Protein AF-A0A8T6VQ79-F1 (afdb_monomer)

Solvent-accessible surface area (backbone atoms only — not comparable to full-atom values): 5277 Å² total; per-residue (Å²): 134,62,67,68,64,48,50,58,39,46,76,73,70,46,84,85,86,88,76,77,54,68,50,40,49,68,33,47,56,44,24,78,75,69,75,42,85,34,70,35,40,53,54,37,53,57,35,40,74,80,29,63,12,51,30,42,13,56,30,53,47,54,48,34,37,78,69,67,75,46,66,89,89,53,94,55,80,28,63,14,36,81,100,57,72,81,34,76,47,112

Radius of gyration: 14.59 Å; Cα contacts (8 Å, |Δi|>4): 107; chains: 1; bounding box: 35×24×41 Å

Mean predicted aligned error: 2.86 Å

Nearest PDB structures (foldseek):
  1t57-assembly1_C-2  TM=9.562E-01  e=1.946E-06  Methanothermobacter thermautotrophicus
  1vp8-assembly1_A  TM=9.323E-01  e=6.355E-05  Archaeoglobus fulgidus DSM 4304

pLDDT: mean 96.11, std 2.38, range [80.12, 98.31]

Structure (mmCIF, N/CA/C/O backbone):
data_AF-A0A8T6VQ79-F1
#
_entry.id   AF-A0A8T6VQ79-F1
#
loop_
_atom_site.group_PDB
_atom_site.id
_atom_site.type_symbol
_atom_site.label_atom_id
_atom_site.label_alt_id
_atom_site.label_comp_id
_atom_site.label_asym_id
_atom_site.label_entity_id
_atom_site.label_seq_id
_atom_site.pdbx_PDB_ins_code
_atom_site.Cartn_x
_atom_site.Cartn_y
_atom_site.Cartn_z
_atom_site.occupancy
_atom_site.B_iso_or_equiv
_atom_site.auth_seq_id
_atom_site.auth_comp_id
_atom_site.auth_asym_id
_atom_site.auth_atom_id
_atom_site.pdbx_PDB_model_num
ATOM 1 N N . PHE A 1 1 ? 10.779 -2.548 10.498 1.00 80.12 1 PHE A N 1
ATOM 2 C CA . PHE A 1 1 ? 9.701 -2.322 11.478 1.00 80.12 1 PHE A CA 1
ATOM 3 C C . PHE A 1 1 ? 10.130 -3.003 12.771 1.00 80.12 1 PHE A C 1
ATOM 5 O O . PHE A 1 1 ? 10.554 -4.148 12.676 1.00 80.12 1 PHE A O 1
ATOM 12 N N . ASN A 1 2 ? 10.180 -2.298 13.905 1.00 93.62 2 ASN A N 1
ATOM 13 C CA . ASN A 1 2 ? 10.623 -2.867 15.189 1.00 93.62 2 ASN A CA 1
ATOM 14 C C . ASN A 1 2 ? 9.478 -3.652 15.858 1.00 93.62 2 ASN A C 1
ATOM 16 O O . ASN A 1 2 ? 8.306 -3.441 15.549 1.00 93.62 2 ASN A O 1
ATOM 20 N N . GLU A 1 3 ? 9.828 -4.560 16.768 1.00 94.44 3 GLU A N 1
ATOM 21 C CA . GLU A 1 3 ? 8.841 -5.405 17.453 1.00 94.44 3 GLU A CA 1
ATOM 22 C C . GLU A 1 3 ? 7.993 -4.609 18.454 1.00 94.44 3 GLU A C 1
ATOM 24 O O . GLU A 1 3 ? 6.801 -4.842 18.582 1.00 94.44 3 GLU A O 1
ATOM 29 N N . GLU A 1 4 ? 8.575 -3.589 19.084 1.00 96.62 4 GLU A N 1
ATOM 30 C CA . GLU A 1 4 ? 7.862 -2.698 20.003 1.00 96.62 4 GLU A CA 1
ATOM 31 C C . GLU A 1 4 ? 6.658 -2.009 19.335 1.00 96.62 4 GLU A C 1
ATOM 33 O O . GLU A 1 4 ? 5.545 -2.074 19.856 1.00 96.62 4 GLU A O 1
ATOM 38 N N . ASN A 1 5 ? 6.829 -1.432 18.135 1.00 95.81 5 ASN A N 1
ATOM 39 C CA . ASN A 1 5 ? 5.706 -0.808 17.427 1.00 95.81 5 ASN A CA 1
ATOM 40 C C . ASN A 1 5 ? 4.681 -1.849 16.958 1.00 95.81 5 ASN A C 1
ATOM 42 O O . ASN A 1 5 ? 3.499 -1.527 16.855 1.00 95.81 5 ASN A O 1
ATOM 46 N N . ARG A 1 6 ? 5.110 -3.089 16.671 1.00 95.00 6 ARG A N 1
ATOM 47 C CA . ARG A 1 6 ? 4.195 -4.192 16.335 1.00 95.00 6 ARG A CA 1
ATOM 48 C C . ARG A 1 6 ? 3.277 -4.473 17.511 1.00 95.00 6 ARG A C 1
ATOM 50 O O . ARG A 1 6 ? 2.065 -4.441 17.310 1.00 95.00 6 ARG A O 1
ATOM 57 N N . SER A 1 7 ? 3.844 -4.677 18.699 1.00 96.31 7 SER A N 1
ATOM 58 C CA . SER A 1 7 ? 3.076 -4.945 19.914 1.00 96.31 7 SER A CA 1
ATOM 59 C C . SER A 1 7 ? 2.082 -3.829 20.201 1.00 96.31 7 SER A C 1
ATOM 61 O O . SER A 1 7 ? 0.895 -4.117 20.326 1.00 96.31 7 SER A O 1
ATOM 63 N N . ILE A 1 8 ? 2.523 -2.562 20.175 1.00 9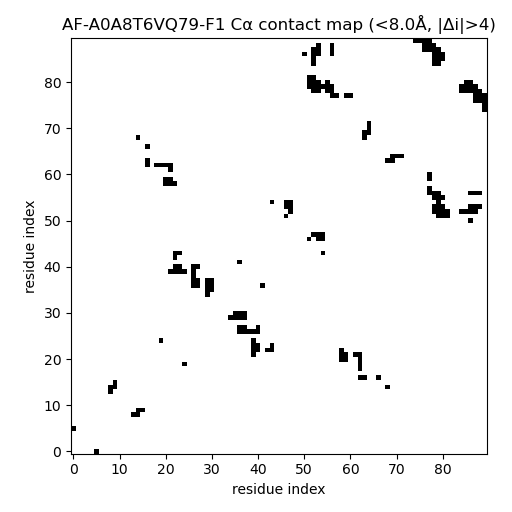7.44 8 ILE A N 1
ATOM 64 C CA . ILE A 1 8 ? 1.643 -1.404 20.407 1.00 97.44 8 ILE A CA 1
ATOM 65 C C . ILE A 1 8 ? 0.438 -1.431 19.456 1.00 97.44 8 ILE A C 1
ATOM 67 O O . ILE A 1 8 ? -0.696 -1.267 19.900 1.00 97.44 8 ILE A O 1
ATOM 71 N N . ILE A 1 9 ? 0.646 -1.667 18.157 1.00 96.88 9 ILE A N 1
ATOM 72 C CA . ILE A 1 9 ? -0.456 -1.697 17.184 1.00 96.88 9 ILE A CA 1
ATOM 73 C C . ILE A 1 9 ? -1.396 -2.875 17.452 1.00 96.88 9 ILE A C 1
ATOM 75 O O . ILE A 1 9 ? -2.613 -2.687 17.493 1.00 96.88 9 ILE A O 1
ATOM 79 N N . THR A 1 10 ? -0.856 -4.081 17.642 1.00 96.19 10 THR A N 1
ATOM 80 C CA . THR A 1 10 ? -1.675 -5.291 17.800 1.00 96.19 10 THR A CA 1
ATOM 81 C C . THR A 1 10 ? -2.437 -5.326 19.122 1.00 96.19 10 THR A C 1
ATOM 83 O O . THR A 1 10 ? -3.585 -5.763 19.147 1.00 96.19 10 THR A O 1
ATOM 86 N N . GLU A 1 11 ? -1.849 -4.817 20.206 1.00 97.62 11 GLU A N 1
ATOM 87 C CA . GLU A 1 11 ? -2.501 -4.709 21.520 1.00 97.62 11 GLU A CA 1
ATOM 88 C C . GLU A 1 11 ? -3.644 -3.687 21.509 1.00 97.62 11 GLU A C 1
ATOM 90 O O . GLU A 1 11 ? -4.632 -3.860 22.219 1.00 97.62 11 GLU A O 1
ATOM 95 N N . ASN A 1 12 ? -3.564 -2.670 20.644 1.00 98.06 12 ASN A N 1
ATOM 96 C CA . ASN A 1 12 ? -4.644 -1.710 20.406 1.00 98.06 12 ASN A CA 1
ATOM 97 C C . ASN A 1 12 ? -5.653 -2.181 19.333 1.00 98.06 12 ASN A C 1
ATOM 99 O O . ASN A 1 12 ? -6.459 -1.388 18.849 1.00 98.06 12 ASN A O 1
ATOM 103 N N . GLY A 1 13 ? -5.629 -3.464 18.945 1.00 97.38 13 GLY A N 1
ATOM 104 C CA . GLY A 1 13 ? -6.590 -4.062 18.008 1.00 97.38 13 GLY A CA 1
ATOM 105 C C . GLY A 1 13 ? -6.289 -3.821 16.524 1.00 97.38 13 GLY A C 1
ATOM 106 O O . GLY A 1 13 ? -7.084 -4.205 15.663 1.00 97.38 13 GLY A O 1
ATOM 107 N N . GLY A 1 14 ? -5.145 -3.215 16.200 1.00 96.88 14 GLY A N 1
ATOM 108 C CA . GLY A 1 14 ? -4.702 -3.029 14.825 1.00 96.88 14 GLY A CA 1
ATOM 109 C C . GLY A 1 14 ? -4.307 -4.354 14.171 1.00 96.88 14 GLY A C 1
ATOM 110 O O . GLY A 1 14 ? -3.548 -5.148 14.728 1.00 96.88 14 GLY A O 1
ATOM 111 N N . LYS A 1 15 ? -4.789 -4.585 12.947 1.00 96.19 15 LYS A N 1
ATOM 112 C CA . LYS A 1 15 ? -4.341 -5.701 12.105 1.00 96.19 15 LYS A CA 1
ATOM 113 C C . LYS A 1 15 ? -3.150 -5.254 11.264 1.00 96.19 15 LYS A C 1
ATOM 115 O O . LYS A 1 15 ? -3.130 -4.132 10.763 1.00 96.19 15 LYS A O 1
ATOM 120 N N . MET A 1 16 ? -2.170 -6.134 11.076 1.00 94.06 16 MET A N 1
ATOM 121 C CA . MET A 1 16 ? -0.993 -5.834 10.263 1.00 94.06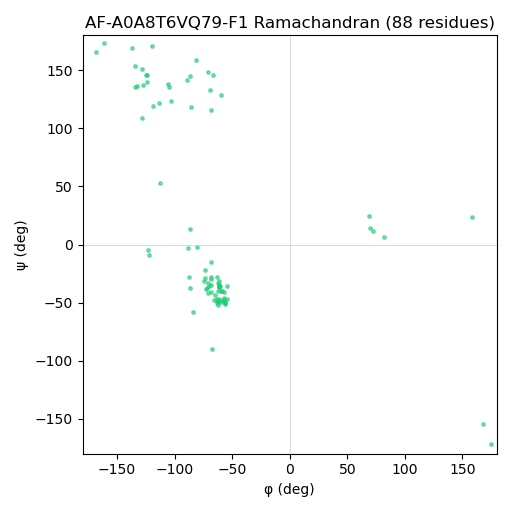 16 MET A CA 1
ATOM 122 C C . MET A 1 16 ? -0.805 -6.850 9.150 1.00 94.06 16 MET A C 1
ATOM 124 O O . MET A 1 16 ? -0.932 -8.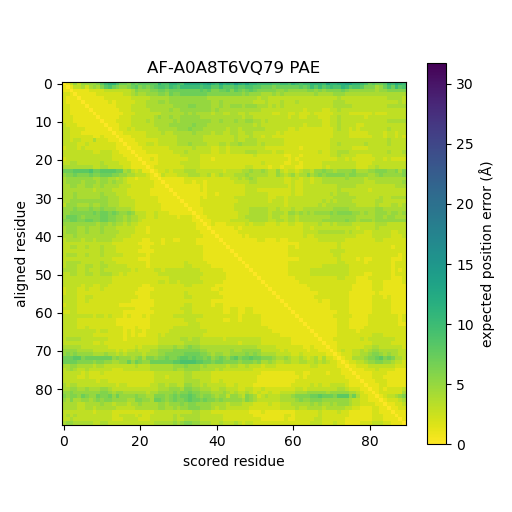053 9.369 1.00 94.06 16 MET A O 1
ATOM 128 N N . ILE A 1 17 ? -0.413 -6.352 7.981 1.00 95.38 17 ILE A N 1
ATOM 129 C CA . ILE A 1 17 ? -0.043 -7.164 6.824 1.00 95.38 17 ILE A CA 1
ATOM 130 C C . ILE A 1 17 ? 1.344 -6.784 6.345 1.00 95.38 17 ILE A C 1
ATOM 132 O O . ILE A 1 17 ? 1.771 -5.632 6.409 1.00 95.38 17 ILE A O 1
ATOM 136 N N . THR A 1 18 ? 2.065 -7.779 5.857 1.00 94.81 18 THR A N 1
ATOM 137 C CA . THR A 1 18 ? 3.301 -7.587 5.108 1.00 94.81 18 THR A CA 1
ATOM 138 C C . THR A 1 18 ? 3.140 -8.383 3.830 1.00 94.81 18 THR A C 1
ATOM 140 O O . THR A 1 18 ? 3.108 -9.608 3.862 1.00 94.81 18 THR A O 1
ATOM 143 N N . ALA A 1 19 ? 2.978 -7.675 2.720 1.00 94.94 19 ALA A N 1
ATOM 144 C CA . ALA A 1 19 ? 2.719 -8.257 1.414 1.00 94.94 19 ALA A CA 1
ATOM 145 C C . ALA A 1 19 ? 3.557 -7.544 0.349 1.00 94.94 19 ALA A C 1
ATOM 147 O O . ALA A 1 19 ? 4.177 -6.506 0.605 1.00 94.94 19 ALA A O 1
ATOM 148 N N . ALA A 1 20 ? 3.594 -8.123 -0.846 1.00 95.50 20 ALA A N 1
ATOM 149 C CA . ALA A 1 20 ? 4.237 -7.494 -1.984 1.00 95.50 20 ALA A CA 1
ATOM 150 C C . ALA A 1 20 ? 3.463 -6.228 -2.400 1.00 95.50 20 ALA A C 1
ATOM 152 O O . ALA A 1 20 ? 2.243 -6.163 -2.279 1.00 95.50 20 ALA A O 1
ATOM 153 N N . HIS A 1 21 ? 4.175 -5.211 -2.882 1.00 95.81 21 HIS A N 1
ATOM 154 C CA . HIS A 1 21 ? 3.572 -3.949 -3.310 1.00 95.81 21 HIS A CA 1
ATOM 155 C C . HIS A 1 21 ? 2.727 -4.152 -4.574 1.00 95.81 21 HIS A C 1
ATOM 157 O O . HIS A 1 21 ? 3.286 -4.450 -5.636 1.00 95.81 21 HIS A O 1
ATOM 163 N N . ALA A 1 22 ? 1.413 -3.944 -4.495 1.00 95.44 22 ALA A N 1
ATOM 164 C CA . ALA A 1 22 ? 0.512 -4.161 -5.630 1.00 95.44 22 ALA A CA 1
ATOM 165 C C . ALA A 1 22 ? 0.936 -3.379 -6.894 1.00 95.44 22 ALA A C 1
ATOM 167 O O . ALA A 1 22 ? 0.848 -3.904 -8.002 1.00 95.44 22 ALA A O 1
ATOM 168 N N . PHE A 1 23 ? 1.485 -2.165 -6.741 1.00 95.75 23 PHE A N 1
ATOM 169 C CA . PHE A 1 23 ? 1.872 -1.280 -7.848 1.00 95.75 23 PHE A CA 1
AT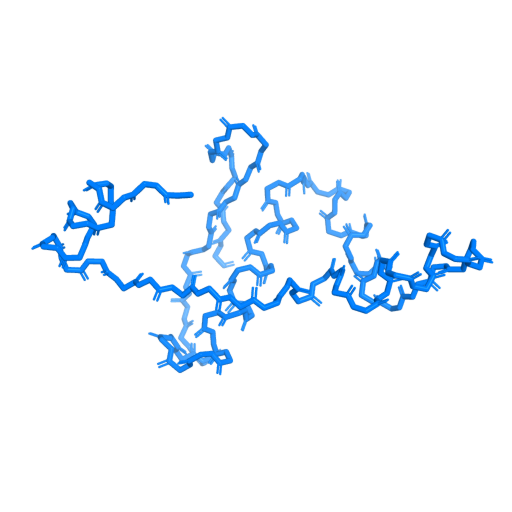OM 170 C C . PHE A 1 23 ? 3.390 -1.078 -7.943 1.00 95.75 23 PHE A C 1
ATOM 172 O O . PHE A 1 23 ? 3.908 0.049 -7.934 1.00 95.75 23 PHE A O 1
ATOM 179 N N . GLY A 1 24 ? 4.132 -2.182 -7.991 1.00 90.31 24 GLY A N 1
ATOM 180 C CA . GLY A 1 24 ? 5.564 -2.138 -8.284 1.00 90.31 24 GLY A CA 1
ATOM 181 C C . GLY A 1 24 ? 6.376 -3.342 -7.828 1.00 90.31 24 GLY A C 1
ATOM 182 O O . GLY A 1 24 ? 7.568 -3.167 -7.581 1.00 90.31 24 GLY A O 1
ATOM 183 N N . THR A 1 25 ? 5.765 -4.516 -7.650 1.00 91.75 25 THR A N 1
ATOM 184 C CA . THR A 1 25 ? 6.464 -5.749 -7.248 1.00 91.75 25 THR A CA 1
ATOM 185 C C . THR A 1 25 ? 7.406 -6.225 -8.354 1.00 91.75 25 THR A C 1
ATOM 187 O O . THR A 1 25 ? 8.575 -5.838 -8.389 1.00 91.75 25 THR A O 1
ATOM 19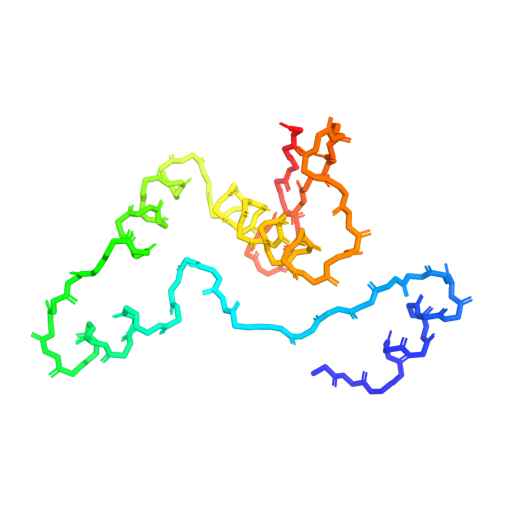0 N N . LEU A 1 26 ? 6.924 -7.063 -9.274 1.00 94.94 26 LEU A N 1
ATOM 191 C CA . LEU A 1 26 ? 7.776 -7.653 -10.303 1.00 94.94 26 LEU A CA 1
ATOM 192 C C . LEU A 1 26 ? 8.138 -6.626 -11.376 1.00 94.94 26 LEU A C 1
ATOM 194 O O . LEU A 1 26 ? 9.254 -6.681 -11.898 1.00 94.94 26 LEU A O 1
ATOM 198 N N . GLY A 1 27 ? 7.255 -5.659 -11.648 1.00 95.38 27 GLY A N 1
ATOM 199 C CA . GLY A 1 27 ? 7.498 -4.619 -12.641 1.00 95.38 27 GLY A CA 1
ATOM 200 C C . GLY A 1 27 ? 8.758 -3.819 -12.360 1.00 95.38 27 GLY A C 1
ATOM 201 O O . GLY A 1 27 ? 9.585 -3.637 -13.249 1.00 95.38 27 GLY A O 1
ATOM 202 N N . ARG A 1 28 ? 9.008 -3.493 -11.088 1.00 95.12 28 ARG A N 1
ATOM 203 C CA . ARG A 1 28 ? 10.233 -2.799 -10.670 1.00 95.12 28 ARG A CA 1
ATOM 204 C C . ARG A 1 28 ? 11.499 -3.599 -10.961 1.00 95.12 28 ARG A C 1
ATOM 206 O O . ARG A 1 28 ? 12.534 -3.019 -11.289 1.00 95.12 28 ARG A O 1
ATOM 213 N N . SER A 1 29 ? 11.453 -4.922 -10.820 1.00 95.50 29 SER A N 1
ATOM 214 C CA . SER A 1 29 ? 12.599 -5.783 -11.131 1.00 95.50 29 SER A CA 1
ATOM 215 C C . SER A 1 29 ? 12.878 -5.811 -12.634 1.00 95.50 29 SER A C 1
ATOM 217 O O . SER A 1 29 ? 14.037 -5.708 -13.039 1.00 95.50 29 SER A O 1
ATOM 219 N N . VAL A 1 30 ? 11.825 -5.878 -13.456 1.00 97.44 30 VAL A N 1
ATOM 220 C CA . VAL A 1 30 ? 11.924 -5.788 -14.922 1.00 97.44 30 VAL A CA 1
ATOM 221 C C . VAL A 1 30 ? 12.496 -4.434 -15.339 1.00 97.44 30 VAL A C 1
ATOM 223 O O . VAL A 1 30 ? 13.475 -4.389 -16.084 1.00 97.44 30 VAL A O 1
ATOM 226 N N . ASN A 1 31 ? 11.965 -3.344 -14.787 1.00 96.44 31 ASN A N 1
ATOM 227 C CA . ASN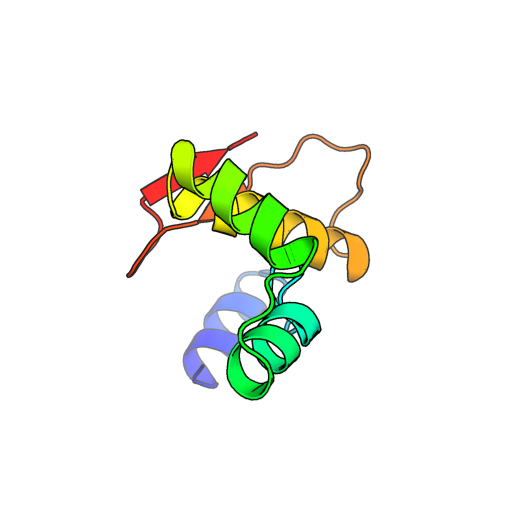 A 1 31 ? 12.430 -1.988 -15.046 1.00 96.44 31 ASN A CA 1
ATOM 228 C C . ASN A 1 31 ? 13.921 -1.821 -14.734 1.00 96.44 31 ASN A C 1
ATOM 230 O O . ASN A 1 31 ? 14.698 -1.407 -15.591 1.00 96.44 31 ASN A O 1
ATOM 234 N N . ARG A 1 32 ? 14.359 -2.246 -13.543 1.00 96.56 32 ARG A N 1
ATOM 235 C CA . ARG A 1 32 ? 15.767 -2.148 -13.125 1.00 96.56 32 ARG A CA 1
ATOM 236 C C . ARG A 1 32 ? 16.721 -2.944 -14.010 1.00 96.56 32 ARG A C 1
ATOM 238 O O . ARG A 1 32 ? 17.866 -2.535 -14.180 1.00 96.56 32 ARG A O 1
ATOM 245 N N . LYS A 1 33 ? 16.287 -4.099 -14.521 1.00 97.81 33 LYS A N 1
ATOM 246 C CA . LYS A 1 33 ? 17.147 -4.986 -15.313 1.00 97.81 33 LYS A CA 1
ATOM 247 C C . LYS A 1 33 ? 17.169 -4.624 -16.797 1.00 97.81 33 LYS A C 1
ATOM 249 O O . LYS A 1 33 ? 18.218 -4.761 -17.422 1.00 97.81 33 LYS A O 1
ATOM 254 N N . PHE A 1 34 ? 16.032 -4.204 -17.347 1.00 97.75 34 PHE A N 1
ATOM 255 C CA . PHE A 1 34 ? 15.823 -4.078 -18.792 1.00 97.75 34 PHE A CA 1
ATOM 256 C C . PHE A 1 34 ? 15.406 -2.671 -19.243 1.00 97.75 34 PHE A C 1
ATOM 258 O O . PHE A 1 34 ? 15.275 -2.442 -20.439 1.00 97.75 34 PHE A O 1
ATOM 265 N N . GLY A 1 35 ? 15.182 -1.729 -18.320 1.00 96.38 35 GLY A N 1
ATOM 266 C CA . GLY A 1 35 ? 14.725 -0.370 -18.634 1.00 96.38 35 GLY A CA 1
ATOM 267 C C . GLY A 1 35 ? 13.280 -0.295 -19.136 1.00 96.38 35 GLY A C 1
ATOM 268 O O . GLY A 1 35 ? 12.881 0.721 -19.698 1.00 96.38 35 GLY A O 1
ATOM 269 N N . ALA A 1 36 ? 12.500 -1.364 -18.964 1.00 96.00 36 ALA A N 1
ATOM 270 C CA . ALA A 1 36 ? 11.132 -1.462 -19.457 1.00 96.00 36 ALA A CA 1
ATOM 271 C C . ALA A 1 36 ? 10.121 -1.264 -18.322 1.00 96.00 36 ALA A C 1
ATOM 273 O O . ALA A 1 36 ? 10.137 -2.011 -17.343 1.00 96.00 36 ALA A O 1
ATOM 274 N N . ILE A 1 37 ? 9.219 -0.292 -18.481 1.00 94.44 37 ILE A N 1
ATOM 275 C CA . ILE A 1 37 ? 8.086 -0.106 -17.566 1.00 94.44 37 ILE A CA 1
ATOM 276 C C . ILE A 1 37 ? 7.062 -1.229 -17.736 1.00 94.44 37 ILE A C 1
ATOM 278 O O . ILE A 1 37 ? 6.894 -1.763 -18.835 1.00 94.44 37 ILE A O 1
ATOM 282 N N . GLN A 1 38 ? 6.381 -1.587 -16.654 1.00 96.62 38 GLN A N 1
ATOM 283 C CA . GLN A 1 38 ? 5.317 -2.598 -16.644 1.00 96.62 38 GLN A CA 1
ATOM 284 C C . GLN A 1 38 ? 3.982 -1.993 -16.182 1.00 96.62 38 GLN A C 1
ATOM 286 O O . GLN A 1 38 ? 3.919 -0.838 -15.761 1.00 96.62 38 GLN A O 1
ATOM 291 N N . VAL A 1 39 ? 2.891 -2.756 -16.309 1.00 96.31 39 VAL A N 1
ATOM 292 C CA . VAL A 1 39 ? 1.519 -2.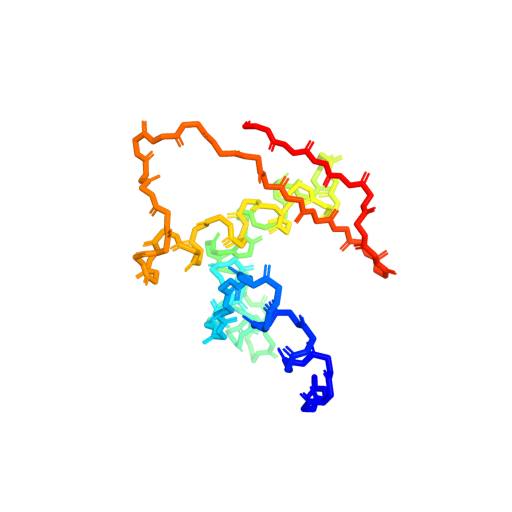268 -16.061 1.00 96.31 39 VAL A CA 1
ATOM 293 C C . VAL A 1 39 ? 1.339 -1.735 -14.635 1.00 96.31 39 VAL A C 1
ATOM 295 O O . VAL A 1 39 ? 0.720 -0.692 -14.441 1.00 96.31 39 VAL A O 1
ATOM 298 N N . ASP A 1 40 ? 1.925 -2.407 -13.646 1.00 95.12 40 ASP A N 1
ATOM 299 C CA . ASP A 1 40 ? 1.920 -1.992 -12.241 1.00 95.12 40 ASP A CA 1
ATOM 300 C C . ASP A 1 40 ? 2.578 -0.616 -12.041 1.00 95.12 40 ASP A C 1
ATOM 302 O O . ASP A 1 40 ? 2.058 0.228 -11.309 1.00 95.12 40 ASP A O 1
ATOM 306 N N . GLU A 1 41 ? 3.681 -0.343 -12.741 1.00 95.50 41 GLU A N 1
ATOM 307 C CA . GLU A 1 41 ? 4.340 0.966 -12.729 1.00 95.50 41 GLU A CA 1
ATOM 308 C C . GLU A 1 41 ? 3.542 2.037 -13.482 1.00 95.50 41 GLU A C 1
ATOM 310 O O . GLU A 1 41 ? 3.485 3.175 -13.015 1.00 95.50 41 GLU A O 1
ATOM 315 N N . VAL A 1 42 ? 2.884 1.698 -14.597 1.00 97.19 42 VAL A N 1
ATOM 316 C CA . VAL A 1 42 ? 2.003 2.632 -15.327 1.00 97.19 42 VAL A CA 1
ATOM 317 C C . VAL A 1 42 ? 0.867 3.108 -14.421 1.00 97.19 42 VAL A C 1
ATOM 319 O O . VAL A 1 42 ? 0.672 4.316 -14.276 1.00 97.19 42 VAL A O 1
ATOM 322 N N . ILE A 1 43 ? 0.177 2.184 -13.742 1.00 97.88 43 ILE A N 1
ATOM 323 C CA . ILE A 1 43 ? -0.869 2.510 -12.758 1.00 97.88 43 ILE A CA 1
ATOM 324 C C . ILE A 1 43 ? -0.288 3.405 -11.658 1.00 97.88 43 ILE A C 1
ATOM 326 O O . ILE A 1 43 ? -0.838 4.463 -11.344 1.00 97.88 43 ILE A O 1
ATOM 330 N N . ALA A 1 44 ? 0.876 3.034 -11.118 1.00 97.06 44 ALA A N 1
ATOM 331 C CA . ALA A 1 44 ? 1.547 3.812 -10.087 1.00 97.06 44 ALA A CA 1
ATOM 332 C C . ALA A 1 44 ? 1.915 5.235 -10.545 1.00 97.06 44 ALA A C 1
ATOM 334 O O . ALA A 1 44 ? 1.919 6.156 -9.729 1.00 97.06 44 ALA A O 1
ATOM 335 N N . HIS A 1 45 ? 2.293 5.430 -11.809 1.00 97.00 45 HIS A N 1
ATOM 336 C CA . HIS A 1 45 ? 2.611 6.747 -12.361 1.00 97.00 45 HIS A CA 1
ATOM 337 C C . HIS A 1 45 ? 1.361 7.606 -12.532 1.00 97.00 45 HIS A C 1
ATOM 339 O O . HIS A 1 45 ? 1.396 8.776 -12.160 1.00 97.00 45 HIS A O 1
ATOM 345 N N . VAL A 1 46 ? 0.257 7.023 -13.005 1.00 98.19 46 VAL A N 1
ATOM 346 C CA . VAL A 1 46 ? -1.025 7.729 -13.141 1.00 98.19 46 VAL A CA 1
ATOM 347 C C . VAL A 1 46 ? -1.545 8.187 -11.779 1.00 98.19 46 VAL A C 1
ATOM 349 O O . VAL A 1 46 ? -1.857 9.362 -11.615 1.00 98.19 46 VAL A O 1
ATOM 352 N N . LEU A 1 47 ? -1.563 7.313 -10.768 1.00 98.19 47 LEU A N 1
ATOM 353 C CA . LEU A 1 47 ? -2.031 7.681 -9.423 1.00 98.19 47 LEU A CA 1
ATOM 354 C C . LEU A 1 47 ? -1.173 8.786 -8.784 1.00 98.19 47 LEU A C 1
ATOM 356 O O . LEU A 1 47 ? -1.690 9.647 -8.073 1.00 98.19 47 LEU A O 1
ATOM 360 N N . ARG A 1 48 ? 0.134 8.808 -9.079 1.00 97.25 48 ARG A N 1
ATOM 361 C CA . ARG A 1 48 ? 1.044 9.864 -8.607 1.00 97.25 48 ARG A CA 1
ATOM 362 C C . ARG A 1 48 ? 0.791 11.234 -9.231 1.00 97.25 48 ARG A C 1
ATOM 364 O O . ARG A 1 48 ? 1.289 12.208 -8.676 1.00 97.25 48 ARG A O 1
ATOM 371 N N . LEU A 1 49 ? 0.032 11.327 -10.328 1.00 98.19 49 LEU A N 1
ATOM 372 C CA . LEU A 1 49 ? -0.411 12.619 -10.864 1.00 98.19 49 LEU A CA 1
ATOM 373 C C . LEU A 1 49 ? -1.321 13.359 -9.874 1.00 98.19 49 LEU A C 1
ATOM 375 O O . LEU A 1 49 ? -1.349 14.584 -9.889 1.00 98.19 49 LEU A O 1
ATOM 379 N N . LEU A 1 50 ? -2.041 12.623 -9.018 1.00 97.69 50 LEU A N 1
ATOM 380 C CA . LEU A 1 50 ? -2.886 13.191 -7.967 1.00 97.69 50 LEU A CA 1
ATOM 381 C C . LEU A 1 50 ? -2.064 13.501 -6.713 1.00 97.69 50 LEU A C 1
ATOM 383 O O . LEU A 1 50 ? -2.009 14.644 -6.273 1.00 97.69 50 LEU A O 1
ATOM 387 N N . SER A 1 51 ? -1.397 12.491 -6.150 1.00 97.31 51 SER A N 1
ATOM 388 C CA . SER A 1 51 ? -0.354 12.663 -5.136 1.00 97.31 51 SER A CA 1
ATOM 389 C C . SER A 1 51 ? 0.402 11.349 -4.925 1.00 97.31 51 SER A C 1
ATOM 391 O O . SER A 1 51 ? -0.049 10.265 -5.312 1.00 97.31 51 SER A O 1
ATOM 393 N N . ALA A 1 52 ? 1.554 11.409 -4.254 1.00 97.12 52 ALA A N 1
ATOM 394 C CA . ALA A 1 52 ? 2.224 10.193 -3.806 1.00 97.12 52 ALA A CA 1
ATOM 395 C C . ALA A 1 52 ? 1.362 9.383 -2.825 1.00 97.12 52 ALA A C 1
ATOM 397 O O . ALA A 1 52 ? 1.364 8.151 -2.887 1.00 97.12 52 ALA A O 1
ATOM 398 N N . GLY A 1 53 ? 0.611 10.068 -1.961 1.00 98.06 53 GLY A N 1
ATOM 399 C CA . GLY A 1 53 ? -0.287 9.445 -1.005 1.00 98.06 53 GLY A CA 1
ATOM 400 C C . GLY A 1 53 ? -1.487 8.757 -1.657 1.00 98.06 53 GLY A C 1
ATOM 401 O O . GLY A 1 53 ? -1.832 7.671 -1.210 1.00 98.06 53 GLY A O 1
ATOM 402 N N . VAL A 1 54 ? -2.040 9.275 -2.764 1.00 98.31 54 VAL A N 1
ATOM 403 C CA . VAL A 1 54 ? -3.116 8.592 -3.516 1.00 98.31 54 VAL A CA 1
ATOM 404 C C . VAL A 1 54 ? -2.638 7.239 -4.042 1.00 98.31 54 VAL A C 1
ATOM 406 O O . VAL A 1 54 ? -3.297 6.223 -3.835 1.00 98.31 54 VAL A O 1
ATOM 409 N N . LYS A 1 55 ? -1.446 7.189 -4.654 1.00 97.69 55 LYS A N 1
ATOM 410 C CA . LYS A 1 55 ? -0.845 5.921 -5.102 1.00 97.69 55 LYS A CA 1
ATOM 411 C C . LYS A 1 55 ? -0.718 4.931 -3.948 1.00 97.69 55 LYS A C 1
ATOM 413 O O . LYS A 1 55 ? -1.083 3.769 -4.108 1.00 97.69 55 LYS A O 1
ATOM 418 N N . VAL A 1 56 ? -0.157 5.375 -2.821 1.00 97.75 56 VAL A N 1
ATOM 419 C CA . VAL A 1 56 ? 0.059 4.515 -1.649 1.00 97.75 56 VAL A CA 1
ATOM 420 C C . VAL A 1 5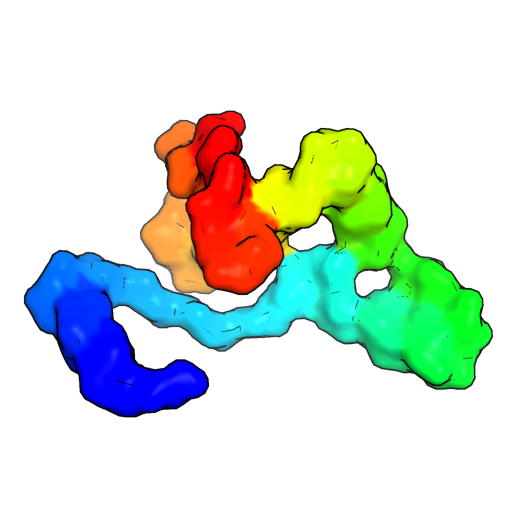6 ? -1.273 4.047 -1.064 1.00 97.75 56 VAL A C 1
ATOM 422 O O . VAL A 1 56 ? -1.398 2.860 -0.795 1.00 97.75 56 VAL A O 1
ATOM 425 N N . GLY A 1 57 ? -2.266 4.931 -0.938 1.00 97.75 57 GLY A N 1
ATOM 426 C CA . GLY A 1 57 ? -3.605 4.606 -0.443 1.00 97.75 57 GLY A CA 1
ATOM 427 C C . GLY A 1 57 ? -4.267 3.498 -1.261 1.00 97.75 57 GLY A C 1
ATOM 428 O O . GLY A 1 57 ? -4.649 2.472 -0.702 1.00 97.75 57 GLY A O 1
ATOM 429 N N . CYS A 1 58 ? -4.306 3.637 -2.590 1.00 97.50 58 CYS A N 1
ATOM 430 C CA . CYS A 1 58 ? -4.827 2.581 -3.461 1.00 97.50 58 CYS A CA 1
ATOM 431 C C . CYS A 1 58 ? -4.004 1.280 -3.358 1.00 97.50 58 CYS A C 1
ATOM 433 O O . CYS A 1 58 ? -4.572 0.194 -3.347 1.00 97.50 58 CYS A O 1
ATOM 435 N N . GLU A 1 59 ? -2.670 1.369 -3.262 1.00 97.81 59 GLU A N 1
ATOM 436 C CA . GLU A 1 59 ? -1.791 0.193 -3.164 1.00 97.81 59 GLU A CA 1
ATOM 437 C C . GLU A 1 59 ? -2.055 -0.622 -1.891 1.00 97.81 59 GLU A C 1
ATOM 439 O O . GLU A 1 59 ? -2.195 -1.843 -1.966 1.00 97.81 59 GLU A O 1
ATOM 444 N N . VAL A 1 60 ? -2.149 0.037 -0.731 1.00 97.12 60 VAL A N 1
ATOM 445 C CA . VAL A 1 60 ? -2.379 -0.655 0.546 1.00 97.12 60 VAL A CA 1
ATOM 446 C C . VAL A 1 60 ? -3.812 -1.161 0.683 1.00 97.12 60 VAL A C 1
ATOM 448 O O . VAL A 1 60 ? -4.011 -2.194 1.317 1.00 97.12 60 VAL A O 1
ATOM 451 N N . ALA A 1 61 ? -4.789 -0.496 0.055 1.00 97.25 61 ALA A N 1
ATOM 452 C CA . ALA A 1 61 ? -6.166 -0.981 -0.012 1.00 97.25 61 ALA A CA 1
ATOM 453 C C . ALA A 1 61 ? -6.247 -2.313 -0.775 1.00 97.25 61 ALA A C 1
ATOM 455 O O . ALA A 1 61 ? -6.773 -3.286 -0.238 1.00 97.25 61 ALA A O 1
ATOM 456 N N . CYS A 1 62 ? -5.632 -2.405 -1.964 1.00 96.44 62 CYS A N 1
ATOM 457 C CA . CYS A 1 62 ? -5.548 -3.668 -2.709 1.00 96.44 62 CYS A CA 1
ATOM 458 C C . CYS A 1 62 ? -4.868 -4.769 -1.884 1.00 96.44 62 CYS A C 1
ATOM 460 O O . CYS A 1 62 ? -5.392 -5.872 -1.768 1.00 96.44 62 CYS A O 1
ATOM 462 N N . MET A 1 63 ? -3.738 -4.454 -1.242 1.00 97.75 63 MET A N 1
ATOM 463 C CA . MET A 1 63 ? -3.028 -5.415 -0.389 1.00 97.75 63 MET A CA 1
ATOM 464 C C . MET A 1 63 ? -3.876 -5.893 0.802 1.00 97.75 63 MET A C 1
ATOM 466 O O . MET A 1 63 ? -3.762 -7.049 1.206 1.00 97.75 63 MET A O 1
ATOM 470 N N . ALA A 1 64 ? -4.704 -5.022 1.386 1.00 97.62 64 ALA A N 1
ATOM 471 C CA . ALA A 1 64 ? -5.576 -5.366 2.507 1.00 97.62 64 ALA A CA 1
ATOM 472 C C . ALA A 1 64 ? -6.765 -6.241 2.088 1.00 97.62 64 ALA A C 1
ATOM 474 O O . ALA A 1 64 ? -7.103 -7.174 2.822 1.00 97.62 64 ALA A O 1
ATOM 475 N N . VAL A 1 65 ? -7.350 -5.982 0.914 1.00 97.38 65 VAL A N 1
ATOM 476 C CA . VAL A 1 65 ? -8.386 -6.837 0.310 1.00 97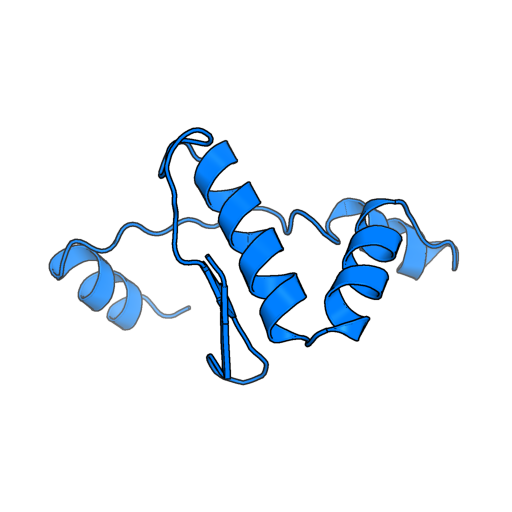.38 65 VAL A CA 1
ATOM 477 C C . VAL A 1 65 ? -7.821 -8.224 -0.000 1.00 97.38 65 VAL A C 1
ATOM 479 O O . VAL A 1 65 ? -8.384 -9.221 0.443 1.00 97.38 65 VAL A O 1
ATOM 482 N N . ASP A 1 66 ? -6.668 -8.305 -0.674 1.00 96.81 66 ASP A N 1
ATOM 483 C CA . ASP A 1 66 ? -6.034 -9.584 -1.038 1.00 96.81 66 ASP A CA 1
ATOM 484 C C . ASP A 1 66 ? -5.667 -10.431 0.193 1.00 96.81 66 ASP A C 1
ATOM 486 O O . ASP A 1 66 ? -5.690 -11.661 0.153 1.00 96.81 66 ASP A O 1
ATOM 490 N N . ALA A 1 67 ? -5.343 -9.776 1.312 1.00 97.31 67 ALA A N 1
ATOM 491 C CA . ALA A 1 67 ? -5.070 -10.429 2.590 1.00 97.31 67 ALA A CA 1
ATOM 492 C C . ALA A 1 67 ? -6.340 -10.829 3.371 1.00 97.31 67 ALA A C 1
ATOM 494 O O . ALA A 1 67 ? -6.228 -11.398 4.459 1.00 97.31 67 ALA A O 1
ATOM 495 N N . GLY A 1 68 ? -7.535 -10.513 2.862 1.00 96.38 68 GLY A N 1
ATOM 496 C CA . GLY A 1 68 ? -8.815 -10.791 3.518 1.00 96.38 68 GLY A CA 1
ATOM 497 C C . GLY A 1 68 ? -9.057 -9.964 4.784 1.00 96.38 68 GLY A C 1
ATOM 498 O O . GLY A 1 68 ? -9.779 -10.404 5.679 1.00 96.38 68 GLY A O 1
ATOM 499 N N . LEU A 1 69 ? -8.418 -8.795 4.912 1.00 96.50 69 LEU A N 1
ATOM 500 C CA . LEU A 1 69 ? -8.573 -7.940 6.094 1.00 96.50 69 LEU A CA 1
ATOM 501 C C . LEU A 1 69 ? -9.748 -6.968 6.008 1.00 96.50 69 LEU A C 1
ATOM 503 O O . LEU A 1 69 ? -10.278 -6.596 7.060 1.00 96.50 69 LEU A O 1
ATOM 507 N N . ILE A 1 70 ? -10.109 -6.571 4.790 1.00 95.94 70 ILE A N 1
ATOM 508 C CA . ILE A 1 70 ? -11.242 -5.704 4.451 1.00 95.94 70 ILE A CA 1
ATOM 509 C C . ILE A 1 70 ? -11.993 -6.307 3.255 1.00 95.94 70 ILE A C 1
ATOM 511 O O . ILE A 1 70 ? -11.396 -7.046 2.468 1.00 95.94 70 ILE A O 1
ATOM 515 N N . ALA A 1 71 ? -13.287 -6.013 3.130 1.00 96.00 71 ALA A N 1
ATOM 516 C CA . ALA A 1 71 ? -14.109 -6.451 2.003 1.00 96.00 71 ALA A CA 1
ATOM 517 C C . ALA A 1 71 ? -14.003 -5.462 0.832 1.00 96.00 71 ALA A C 1
ATOM 519 O O . ALA A 1 71 ? -13.889 -4.257 1.041 1.00 96.00 71 ALA A O 1
ATOM 520 N N . ALA A 1 72 ? -14.048 -5.966 -0.403 1.00 94.50 72 ALA A N 1
ATOM 521 C CA . ALA A 1 72 ? -13.965 -5.121 -1.596 1.00 94.50 72 ALA A CA 1
ATOM 522 C C . ALA A 1 72 ? -15.263 -4.334 -1.852 1.00 94.50 72 ALA A C 1
ATOM 524 O O . ALA A 1 72 ? -15.245 -3.327 -2.556 1.00 94.50 72 ALA A O 1
ATOM 525 N N . GLU A 1 73 ? -16.387 -4.805 -1.309 1.00 93.50 73 GLU A N 1
ATOM 526 C CA . GLU A 1 73 ? -17.713 -4.212 -1.482 1.00 93.50 73 GLU A CA 1
ATOM 527 C C . GLU A 1 73 ? -18.049 -3.125 -0.446 1.00 93.50 73 GLU A C 1
ATOM 529 O O . GLU A 1 73 ? -19.121 -2.524 -0.521 1.00 93.50 73 GLU A O 1
ATOM 534 N N . GLU A 1 74 ? -17.162 -2.869 0.520 1.00 93.12 74 GLU A N 1
ATOM 535 C CA . GLU A 1 74 ? -17.372 -1.896 1.595 1.00 93.12 74 GLU A CA 1
ATOM 536 C C . GLU A 1 74 ? -16.559 -0.615 1.365 1.00 93.12 74 GLU A C 1
ATOM 538 O O . GLU A 1 74 ? -15.369 -0.659 1.039 1.00 93.12 74 GLU A O 1
ATOM 543 N N . GLU A 1 75 ? -17.186 0.547 1.581 1.00 96.19 75 GLU A N 1
ATOM 544 C CA . GLU A 1 75 ? -16.473 1.829 1.569 1.00 96.19 75 GLU A CA 1
ATOM 545 C C . GLU A 1 75 ? -15.374 1.832 2.639 1.00 96.19 75 GLU A C 1
ATOM 547 O O . GLU A 1 75 ? -15.619 1.538 3.811 1.00 96.19 75 GLU A O 1
ATOM 552 N N . THR A 1 76 ? -14.149 2.176 2.238 1.00 96.44 76 THR A N 1
ATOM 553 C CA . THR A 1 76 ? -12.972 2.128 3.108 1.00 96.44 76 THR A CA 1
ATOM 554 C C . THR A 1 76 ? -12.153 3.397 2.953 1.00 96.44 76 THR A C 1
ATOM 556 O O . THR A 1 76 ? -11.848 3.817 1.847 1.00 96.44 76 THR A O 1
ATOM 559 N N . ILE A 1 77 ? -11.705 3.970 4.071 1.00 98.00 77 ILE A N 1
ATOM 560 C CA . ILE A 1 77 ? -10.757 5.085 4.039 1.00 98.00 77 ILE A CA 1
ATOM 561 C C . ILE A 1 77 ? -9.334 4.530 3.968 1.00 98.00 77 ILE A C 1
ATOM 563 O O . ILE A 1 77 ? -8.870 3.871 4.903 1.00 98.00 77 ILE A O 1
ATOM 567 N N . ALA A 1 78 ? -8.617 4.838 2.891 1.00 97.81 78 ALA A N 1
ATOM 568 C CA . ALA A 1 78 ? -7.203 4.512 2.743 1.00 97.81 78 ALA A CA 1
ATOM 569 C C . ALA A 1 78 ? -6.334 5.763 2.914 1.00 97.81 78 ALA A C 1
ATOM 571 O O . ALA A 1 78 ? -6.643 6.834 2.395 1.00 97.81 78 ALA A O 1
ATOM 572 N N . MET A 1 79 ? -5.214 5.625 3.626 1.00 98.06 79 MET A N 1
ATOM 573 C CA . MET A 1 79 ? -4.284 6.727 3.887 1.00 98.06 79 MET A CA 1
ATOM 574 C C . MET A 1 79 ? -2.873 6.394 3.410 1.00 98.06 79 MET A C 1
ATOM 576 O O . MET A 1 79 ? -2.423 5.251 3.496 1.00 98.06 79 MET A O 1
ATOM 580 N N . GLY A 1 80 ? -2.153 7.409 2.936 1.00 97.44 80 GLY A N 1
ATOM 581 C CA . GLY A 1 80 ? -0.784 7.276 2.448 1.00 97.44 80 GLY A CA 1
ATOM 582 C C . GLY A 1 80 ? -0.047 8.612 2.386 1.00 97.44 80 GLY A C 1
ATOM 583 O O . GLY A 1 80 ? -0.630 9.672 2.606 1.00 97.44 80 GLY A O 1
ATOM 584 N N . GLY A 1 81 ? 1.251 8.568 2.088 1.00 96.06 81 GLY A N 1
ATOM 585 C CA . GLY A 1 81 ? 2.084 9.764 1.943 1.00 96.06 81 GLY A CA 1
ATOM 586 C C . GLY A 1 81 ? 3.560 9.441 1.718 1.00 96.06 81 GLY A C 1
ATOM 587 O O . GLY A 1 81 ? 3.938 8.280 1.524 1.00 96.06 81 GLY A O 1
ATOM 588 N N . GLN A 1 82 ? 4.405 10.473 1.744 1.00 92.56 82 GLN A N 1
ATOM 589 C CA . GLN A 1 82 ? 5.868 10.334 1.772 1.00 92.56 82 GLN A CA 1
ATOM 590 C C . GLN A 1 82 ? 6.425 10.845 3.102 1.00 92.56 82 GLN A C 1
ATOM 592 O O . GLN A 1 82 ? 6.236 12.001 3.456 1.00 92.56 82 GLN A O 1
ATOM 597 N N . GLY A 1 83 ? 7.130 9.986 3.845 1.00 90.38 83 GLY A N 1
ATOM 598 C CA . GLY A 1 83 ? 7.667 10.347 5.167 1.00 90.38 83 GLY A CA 1
ATOM 599 C C . GLY A 1 83 ? 6.607 10.470 6.271 1.00 90.38 83 GLY A C 1
ATOM 600 O O . GLY A 1 83 ? 6.909 10.954 7.356 1.00 90.38 83 GLY A O 1
ATOM 601 N N . GLY A 1 84 ? 5.380 10.021 6.005 1.00 92.88 84 GLY A N 1
ATOM 602 C CA . GLY A 1 84 ? 4.231 10.093 6.899 1.00 92.88 84 GLY A CA 1
ATOM 603 C C . GLY A 1 84 ? 2.947 9.756 6.140 1.00 92.88 84 GLY A C 1
ATOM 604 O O . GLY A 1 84 ? 2.996 9.074 5.113 1.00 92.88 84 GLY A O 1
ATOM 605 N N . ALA A 1 85 ? 1.818 10.262 6.627 1.00 95.56 85 ALA A N 1
ATOM 606 C CA . ALA A 1 85 ? 0.539 10.235 5.925 1.00 95.56 85 ALA A CA 1
ATOM 607 C C . ALA A 1 85 ? 0.081 11.678 5.682 1.00 95.56 85 ALA A C 1
ATOM 609 O O . ALA A 1 85 ? -0.084 12.440 6.632 1.00 95.56 85 ALA A O 1
ATOM 610 N N . ASP A 1 86 ? -0.082 12.044 4.413 1.00 96.62 86 ASP A N 1
ATOM 611 C CA . ASP A 1 86 ? -0.486 13.389 3.975 1.00 96.62 86 ASP A CA 1
ATOM 612 C C . ASP A 1 86 ? -1.774 13.375 3.136 1.00 96.62 86 ASP A C 1
ATOM 614 O O . ASP A 1 86 ? -2.346 14.425 2.855 1.00 96.62 86 ASP A O 1
ATOM 618 N N . THR A 1 87 ? -2.239 12.185 2.753 1.00 98.31 87 THR A N 1
ATOM 619 C CA . THR A 1 87 ? -3.381 11.973 1.872 1.00 98.31 87 THR A CA 1
ATOM 620 C C . THR A 1 87 ? -4.295 10.910 2.473 1.00 98.31 87 THR A C 1
ATOM 622 O O . THR A 1 87 ? -3.824 9.855 2.905 1.00 98.31 87 THR A O 1
ATOM 625 N N . ALA A 1 88 ? -5.601 11.163 2.437 1.00 98.06 88 ALA A N 1
ATOM 626 C CA . ALA A 1 88 ? -6.650 10.191 2.717 1.00 98.06 88 ALA A CA 1
ATOM 627 C C . ALA A 1 88 ? -7.649 10.179 1.552 1.00 98.06 88 ALA A C 1
ATOM 629 O O . ALA A 1 88 ? -8.000 11.241 1.034 1.00 98.06 88 ALA A O 1
ATOM 630 N N . ILE A 1 89 ? -8.076 8.990 1.138 1.00 98.00 89 ILE A N 1
ATOM 631 C CA . ILE A 1 89 ? -9.073 8.761 0.086 1.00 98.00 89 ILE A CA 1
ATOM 632 C C . ILE A 1 89 ? -10.165 7.831 0.618 1.00 98.00 89 ILE A C 1
ATOM 634 O O . ILE A 1 89 ? -9.888 7.019 1.501 1.00 98.00 89 ILE A O 1
ATOM 638 N N . VAL A 1 90 ? -11.377 7.983 0.086 1.00 96.62 90 VAL A N 1
ATOM 639 C CA . VAL A 1 90 ? -12.519 7.077 0.288 1.00 96.62 90 VAL A CA 1
ATOM 640 C C . VAL A 1 90 ? -12.723 6.289 -0.996 1.00 96.62 90 VAL A C 1
ATOM 642 O O . VAL A 1 90 ? -12.628 6.938 -2.066 1.00 96.62 90 VAL A O 1
#

Foldseek 3Di:
DDVVVVCVQVVVVHDDDDDAFQQCGVQVVCCVPPVDGDPSVVLLVVLCVVNNFSSVQVRVVVVCCVVVNDPPPDDDWGFGHPPDTDDIDD

Sequence (90 aa):
FNEENRSIITENGGKMITAAHAFGTLGRSVNRKFGAIQVDEVIAHVLRLLSAGVKVGCEVACMAVDAGLIAAEEETIAMGGQGGADTAIV

Secondary structure (DSSP, 8-state):
--HHHHHHHHHTT--------TTTSHHHHHHHHHS---HHHHHHHHHHTT-HHHHHHHHHHHHHHHTTSS-TTS---EEE-SSS--EEE-